Protein AF-A0A821CWU4-F1 (afdb_monomer_lite)

Structure (mmCIF, N/CA/C/O backbone):
data_AF-A0A821CWU4-F1
#
_entry.id   AF-A0A821CWU4-F1
#
loop_
_atom_site.group_PDB
_atom_site.id
_atom_site.type_symbol
_atom_site.label_atom_id
_atom_site.label_alt_id
_atom_site.label_comp_id
_atom_site.label_asym_id
_atom_site.label_entity_id
_atom_site.label_seq_id
_atom_site.pdbx_PDB_ins_code
_atom_site.Cartn_x
_atom_site.Cartn_y
_atom_site.Cartn_z
_atom_site.occupancy
_atom_site.B_iso_or_equiv
_atom_site.auth_seq_id
_atom_site.auth_comp_id
_atom_site.auth_asym_id
_atom_site.auth_atom_id
_atom_site.pdbx_PDB_model_num
ATOM 1 N N . MET A 1 1 ? -12.422 9.779 16.543 1.00 57.12 1 MET A N 1
ATOM 2 C CA . MET A 1 1 ? -12.126 9.184 15.226 1.00 57.12 1 MET A CA 1
ATOM 3 C C . MET A 1 1 ? -12.629 7.771 15.322 1.00 57.12 1 MET A C 1
ATOM 5 O O . MET A 1 1 ? -12.046 7.010 16.077 1.00 57.12 1 MET A O 1
ATOM 9 N N . ASP A 1 2 ? -13.744 7.473 14.673 1.00 79.00 2 ASP A N 1
ATOM 10 C CA . ASP A 1 2 ? -14.352 6.151 14.732 1.00 79.00 2 ASP A CA 1
ATOM 11 C C . ASP A 1 2 ? -13.440 5.128 14.050 1.00 79.00 2 ASP A C 1
ATOM 13 O O . ASP A 1 2 ? -13.122 5.255 12.863 1.00 79.00 2 ASP A O 1
ATOM 17 N N . ASP A 1 3 ? -13.006 4.129 14.819 1.00 77.56 3 ASP A N 1
ATOM 18 C CA . ASP A 1 3 ? -12.210 2.985 14.368 1.00 77.56 3 ASP A CA 1
ATOM 19 C C . ASP A 1 3 ? -12.767 2.366 13.080 1.00 77.56 3 ASP A C 1
ATOM 21 O O . ASP A 1 3 ? -12.028 2.079 12.138 1.00 77.56 3 ASP A O 1
ATOM 25 N N . GLU A 1 4 ? -14.091 2.273 12.991 1.00 81.44 4 GLU A N 1
ATOM 26 C CA . GLU A 1 4 ? -14.809 1.732 11.841 1.00 81.44 4 GLU A CA 1
ATOM 27 C C . GLU A 1 4 ? -14.541 2.517 10.545 1.00 81.44 4 GLU A C 1
ATOM 29 O O . GLU A 1 4 ? -14.280 1.934 9.489 1.00 81.44 4 GLU A O 1
ATOM 34 N N . SER A 1 5 ? -14.505 3.850 10.636 1.00 85.69 5 SER A N 1
ATOM 35 C CA . SER A 1 5 ? -14.194 4.722 9.497 1.00 85.69 5 SER A CA 1
ATOM 36 C C . SER A 1 5 ? -12.730 4.599 9.069 1.00 85.69 5 SER A C 1
ATOM 38 O O . SER A 1 5 ? -12.419 4.645 7.877 1.00 85.69 5 SER A O 1
ATOM 40 N N . LEU A 1 6 ? -11.811 4.431 10.025 1.00 84.25 6 LEU A N 1
ATOM 41 C CA . LEU A 1 6 ? -10.387 4.245 9.738 1.00 84.25 6 LEU A CA 1
ATOM 42 C C . LEU A 1 6 ? -10.124 2.913 9.027 1.00 84.25 6 LEU A C 1
ATOM 44 O O . LEU A 1 6 ? -9.403 2.901 8.029 1.00 84.25 6 LEU A O 1
ATOM 48 N N . ILE A 1 7 ? -10.745 1.821 9.479 1.00 87.75 7 ILE A N 1
ATOM 49 C CA . ILE A 1 7 ? -10.637 0.502 8.831 1.00 87.75 7 ILE A CA 1
ATOM 50 C C . ILE A 1 7 ? -11.155 0.573 7.403 1.00 87.75 7 ILE A C 1
ATOM 52 O O . ILE A 1 7 ? -10.479 0.118 6.483 1.00 87.75 7 ILE A O 1
ATOM 56 N N . TYR A 1 8 ? -12.326 1.183 7.207 1.00 89.75 8 TYR A N 1
ATOM 57 C CA . TYR A 1 8 ? -12.915 1.327 5.882 1.00 89.75 8 TYR A CA 1
ATOM 58 C C . TYR A 1 8 ? -11.990 2.091 4.927 1.00 89.75 8 TYR A C 1
ATOM 60 O O . TYR A 1 8 ? -11.794 1.683 3.782 1.00 89.75 8 TYR A O 1
ATOM 68 N N . ASN A 1 9 ? -11.359 3.166 5.406 1.00 89.25 9 ASN A N 1
ATOM 69 C CA . ASN A 1 9 ? -10.390 3.919 4.616 1.00 89.25 9 ASN A CA 1
ATOM 70 C C . ASN A 1 9 ? -9.139 3.090 4.288 1.00 89.25 9 ASN A C 1
ATOM 72 O O . ASN A 1 9 ? -8.713 3.089 3.137 1.00 89.25 9 ASN A O 1
ATOM 76 N N . LEU A 1 10 ? -8.572 2.360 5.254 1.00 89.25 10 LEU A N 1
ATOM 77 C CA . LEU A 1 10 ? -7.404 1.499 5.023 1.00 89.25 10 LEU A CA 1
ATOM 78 C C . LEU A 1 10 ? -7.703 0.389 4.009 1.00 89.25 10 LEU A C 1
ATOM 80 O O . LEU A 1 10 ? -6.917 0.179 3.085 1.00 89.25 10 LEU A O 1
ATOM 84 N N . TRP A 1 11 ? -8.864 -0.255 4.136 1.00 91.12 11 TRP A N 1
ATOM 85 C CA . TRP A 1 11 ? -9.348 -1.252 3.183 1.00 91.12 11 TRP A CA 1
ATOM 86 C C . TRP A 1 11 ? -9.473 -0.667 1.771 1.00 91.12 11 TRP A C 1
ATOM 88 O O . TRP A 1 11 ? -8.943 -1.235 0.814 1.00 91.12 11 TRP A O 1
ATOM 98 N N . ARG A 1 12 ? -10.097 0.512 1.630 1.00 91.62 12 ARG A N 1
ATOM 99 C CA . ARG A 1 12 ? -10.214 1.192 0.330 1.00 91.62 12 ARG A CA 1
ATOM 100 C C . ARG A 1 12 ? -8.859 1.535 -0.272 1.00 91.62 12 ARG A C 1
ATOM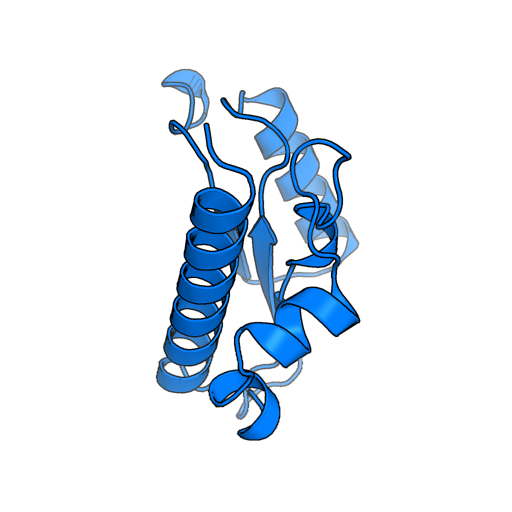 102 O O . ARG A 1 12 ? -8.651 1.262 -1.450 1.00 91.62 12 ARG A O 1
ATOM 109 N N . ILE A 1 13 ? -7.945 2.104 0.518 1.00 91.50 13 ILE A N 1
ATOM 110 C CA . ILE A 1 13 ? -6.603 2.465 0.041 1.00 91.50 13 ILE A CA 1
ATOM 111 C C . ILE A 1 13 ? -5.877 1.214 -0.454 1.00 91.50 13 ILE A C 1
ATOM 113 O O . ILE A 1 13 ? -5.327 1.233 -1.551 1.00 91.50 13 ILE A O 1
ATOM 117 N N . ARG A 1 14 ? -5.914 0.112 0.307 1.00 90.81 14 ARG A N 1
ATOM 118 C CA . ARG A 1 14 ? -5.288 -1.151 -0.098 1.00 90.81 14 ARG A CA 1
ATOM 119 C C . ARG A 1 14 ? -5.869 -1.685 -1.407 1.00 90.81 14 ARG A C 1
ATOM 121 O O . ARG A 1 14 ? -5.096 -2.023 -2.298 1.00 90.81 14 ARG A O 1
ATOM 128 N N . ARG A 1 15 ? -7.198 -1.704 -1.560 1.00 91.81 15 ARG A N 1
ATOM 129 C CA . ARG A 1 15 ? -7.838 -2.126 -2.819 1.00 91.81 15 ARG A CA 1
ATOM 130 C C . ARG A 1 15 ? -7.406 -1.264 -3.997 1.00 91.81 15 ARG A C 1
ATOM 132 O O . ARG A 1 15 ? -7.059 -1.802 -5.041 1.00 91.81 15 ARG A O 1
ATOM 139 N N . THR A 1 16 ? -7.363 0.056 -3.825 1.00 93.38 16 THR A N 1
ATOM 140 C CA . THR A 1 16 ? -6.877 0.959 -4.875 1.00 93.38 16 THR A CA 1
ATOM 141 C C . THR A 1 16 ? -5.409 0.699 -5.205 1.00 93.38 16 THR A C 1
ATOM 143 O O . THR A 1 16 ? -5.058 0.683 -6.376 1.00 93.38 16 THR A O 1
ATOM 146 N N . VAL A 1 17 ? -4.550 0.449 -4.211 1.00 92.50 17 VAL A N 1
ATOM 147 C CA . VAL A 1 17 ? -3.139 0.102 -4.446 1.00 92.50 17 VAL A CA 1
ATOM 148 C C . VAL A 1 17 ? -3.015 -1.201 -5.238 1.00 92.50 17 VAL A C 1
ATOM 150 O O . VAL A 1 17 ? -2.246 -1.239 -6.193 1.00 92.50 17 VAL A O 1
ATOM 153 N N . LEU A 1 18 ? -3.787 -2.235 -4.893 1.00 92.00 18 LEU A N 1
ATOM 154 C CA . LEU A 1 18 ? -3.795 -3.518 -5.605 1.00 92.00 18 LEU A CA 1
ATOM 155 C C . LEU A 1 18 ? -4.282 -3.368 -7.052 1.00 92.00 18 LEU A C 1
ATOM 157 O O . LEU A 1 18 ? -3.607 -3.836 -7.964 1.00 92.00 18 LEU A O 1
ATOM 161 N N . GLN A 1 19 ? -5.380 -2.640 -7.281 1.00 92.31 19 GLN A N 1
ATOM 162 C CA . GLN A 1 19 ? -5.864 -2.310 -8.630 1.00 92.31 19 GLN A CA 1
ATOM 163 C C . GLN A 1 19 ? -4.795 -1.570 -9.438 1.00 92.31 19 GLN A C 1
ATOM 165 O O . GLN A 1 19 ? -4.487 -1.929 -10.565 1.00 92.31 19 GLN A O 1
ATOM 170 N N . MET A 1 20 ? -4.153 -0.583 -8.820 1.00 93.44 20 MET A N 1
ATOM 171 C CA . MET A 1 20 ? -3.101 0.215 -9.438 1.00 93.44 20 MET A CA 1
ATOM 172 C C . MET A 1 20 ? -1.825 -0.600 -9.738 1.00 93.44 20 MET A C 1
ATOM 174 O O . MET A 1 20 ? -1.046 -0.221 -10.614 1.00 93.44 20 MET A O 1
ATOM 178 N N . CYS A 1 21 ? -1.571 -1.685 -9.001 1.00 91.50 21 CYS A N 1
ATOM 179 C CA . CYS A 1 21 ? -0.506 -2.643 -9.303 1.00 91.50 21 CYS A CA 1
ATOM 180 C C . CYS A 1 21 ? -0.908 -3.551 -10.471 1.00 91.50 21 CYS A C 1
ATOM 182 O O . CYS A 1 21 ? -0.140 -3.691 -11.420 1.00 91.50 21 CYS A O 1
ATOM 184 N N . HIS A 1 22 ? -2.128 -4.087 -10.446 1.00 91.25 22 HIS A N 1
ATOM 185 C CA . HIS A 1 22 ? -2.685 -4.893 -11.531 1.00 91.25 22 HIS A CA 1
ATOM 186 C C . HIS A 1 22 ? -2.681 -4.133 -12.871 1.00 91.25 22 HIS A C 1
ATOM 188 O O . HIS A 1 22 ? -2.157 -4.629 -13.865 1.00 91.25 22 HIS A O 1
ATOM 194 N N . ASP A 1 23 ? -3.150 -2.882 -12.883 1.00 91.88 23 ASP A N 1
ATOM 195 C CA . ASP A 1 23 ? -3.175 -2.023 -14.079 1.00 91.88 23 ASP A CA 1
ATOM 196 C C . ASP A 1 23 ? -1.772 -1.700 -14.621 1.00 91.88 23 ASP A C 1
ATOM 198 O O . ASP A 1 23 ? -1.616 -1.347 -15.790 1.00 91.88 23 ASP A O 1
ATOM 202 N N . ARG A 1 24 ? -0.735 -1.821 -13.783 1.00 90.50 24 ARG A N 1
ATOM 203 C CA . ARG A 1 24 ? 0.672 -1.666 -14.180 1.00 90.50 24 ARG A CA 1
ATOM 204 C C . ARG A 1 24 ? 1.330 -2.966 -14.653 1.00 90.50 24 ARG A C 1
ATOM 206 O O . ARG A 1 24 ? 2.521 -2.938 -14.938 1.00 90.50 24 ARG A O 1
ATOM 213 N N . GLY A 1 25 ? 0.592 -4.074 -14.739 1.00 89.81 25 GLY A N 1
ATOM 214 C CA . GLY A 1 25 ? 1.128 -5.369 -15.167 1.00 89.81 25 GLY A CA 1
ATOM 215 C C . GLY A 1 25 ? 1.805 -6.170 -14.053 1.00 89.81 25 GLY A C 1
ATOM 216 O O . GLY A 1 25 ? 2.528 -7.125 -14.336 1.00 89.81 25 GLY A O 1
ATOM 217 N N . TYR A 1 26 ? 1.587 -5.806 -12.785 1.00 91.38 26 TYR A N 1
ATOM 218 C CA . TYR A 1 26 ? 2.019 -6.632 -11.659 1.00 91.38 26 TYR A CA 1
ATOM 219 C C . TYR A 1 26 ? 1.016 -7.749 -11.376 1.00 91.38 26 TYR A C 1
ATOM 221 O O . TYR A 1 26 ? -0.194 -7.586 -11.539 1.00 91.38 26 TYR A O 1
ATOM 229 N N . LEU A 1 27 ? 1.534 -8.883 -10.915 1.00 90.38 27 LEU A N 1
ATOM 230 C CA . LEU A 1 27 ? 0.748 -10.064 -10.608 1.00 90.38 27 LEU A CA 1
ATOM 231 C C . LEU A 1 27 ? -0.012 -9.851 -9.295 1.00 90.38 27 LEU A C 1
ATOM 233 O O . LEU A 1 27 ? 0.582 -9.786 -8.219 1.00 90.38 27 LEU A O 1
ATOM 237 N N . VAL A 1 28 ? -1.332 -9.722 -9.408 1.00 91.06 28 VAL A N 1
ATOM 238 C CA . VAL A 1 28 ? -2.266 -9.547 -8.290 1.00 91.06 28 VAL A CA 1
ATOM 239 C C . VAL A 1 28 ? -3.410 -10.537 -8.467 1.00 91.06 28 VAL A C 1
ATOM 241 O O . VAL A 1 28 ? -3.961 -10.654 -9.561 1.00 91.06 28 VAL A O 1
ATOM 244 N N . SER A 1 29 ? -3.770 -11.250 -7.401 1.00 89.12 29 SER A N 1
ATOM 245 C CA . SER A 1 29 ? -4.838 -12.251 -7.461 1.00 89.12 29 SER A CA 1
ATOM 246 C C . SER A 1 29 ? -6.220 -11.596 -7.442 1.00 89.12 29 SER A C 1
ATOM 248 O O . SER A 1 29 ? -6.438 -10.609 -6.736 1.00 89.12 29 SER A O 1
ATOM 250 N N . GLN A 1 30 ? -7.186 -12.178 -8.158 1.00 87.12 30 GLN A N 1
ATOM 251 C CA . GLN A 1 30 ? -8.563 -11.669 -8.171 1.00 87.12 30 GLN A CA 1
ATOM 252 C C . GLN A 1 30 ? -9.195 -11.691 -6.768 1.00 87.12 30 GLN A C 1
ATOM 254 O O . GLN A 1 30 ? -9.849 -10.726 -6.382 1.00 87.12 30 GLN A O 1
ATOM 259 N N . ASP A 1 31 ? -8.913 -12.722 -5.964 1.00 88.25 31 ASP A N 1
ATOM 260 C CA . ASP A 1 31 ? -9.337 -12.799 -4.559 1.00 88.25 31 ASP A CA 1
ATOM 261 C C . ASP A 1 31 ? -8.846 -11.612 -3.711 1.00 88.25 31 ASP A C 1
ATOM 263 O O . ASP A 1 31 ? -9.567 -11.132 -2.838 1.00 88.25 31 ASP A O 1
ATOM 267 N N . GLU A 1 32 ? -7.647 -11.082 -3.983 1.00 86.19 32 GLU A N 1
ATOM 268 C CA . GLU A 1 32 ? -7.132 -9.900 -3.279 1.00 86.19 32 GLU A CA 1
ATOM 269 C C . GLU A 1 32 ? -7.819 -8.606 -3.745 1.00 86.19 32 GLU A C 1
ATOM 271 O O . GLU A 1 32 ? -8.053 -7.698 -2.944 1.00 86.19 32 GLU A O 1
ATOM 276 N N . LEU A 1 33 ? -8.176 -8.513 -5.031 1.00 87.25 33 LEU A N 1
ATOM 277 C CA . LEU A 1 33 ? -8.899 -7.365 -5.597 1.00 87.25 33 LEU A CA 1
ATOM 278 C C . LEU A 1 33 ? -10.355 -7.294 -5.106 1.00 87.25 33 LEU A C 1
ATOM 280 O O . LEU A 1 33 ? -10.882 -6.195 -4.861 1.00 87.25 33 LEU A O 1
ATOM 284 N N . ASP A 1 34 ? -10.982 -8.457 -4.936 1.00 90.56 34 ASP A N 1
ATOM 285 C CA . ASP A 1 34 ? -12.360 -8.624 -4.468 1.00 90.56 34 ASP A CA 1
ATOM 286 C C . ASP A 1 34 ? -12.470 -8.840 -2.952 1.00 90.56 34 ASP A C 1
ATOM 288 O O . ASP A 1 34 ? -13.568 -9.065 -2.434 1.00 90.56 34 ASP A O 1
ATOM 292 N N . GLN A 1 35 ? -11.362 -8.683 -2.216 1.00 91.31 35 GLN A N 1
ATOM 293 C CA . GLN A 1 35 ? -11.348 -8.776 -0.761 1.00 91.31 35 GLN A CA 1
ATOM 294 C C . GLN A 1 35 ? -12.397 -7.834 -0.148 1.00 91.31 35 GLN A C 1
ATOM 296 O O . GLN A 1 35 ? -12.351 -6.607 -0.310 1.00 91.31 35 GLN A O 1
ATOM 301 N N . THR A 1 36 ? -13.344 -8.405 0.597 1.00 92.12 36 THR A N 1
ATOM 302 C CA . THR A 1 36 ? -14.403 -7.643 1.270 1.00 92.12 36 THR A CA 1
ATOM 303 C C . THR A 1 36 ? -13.895 -6.990 2.555 1.00 92.12 36 THR A C 1
ATOM 305 O O . THR A 1 36 ? -12.853 -7.359 3.099 1.00 92.12 36 THR A O 1
ATOM 308 N N . LEU A 1 37 ? -14.641 -6.005 3.065 1.00 88.88 37 LEU A N 1
ATOM 309 C CA . LEU A 1 37 ? -14.302 -5.333 4.321 1.00 88.88 37 LEU A CA 1
ATOM 310 C C . LEU A 1 37 ? -14.275 -6.310 5.508 1.00 88.88 37 LEU A C 1
ATOM 312 O O . LEU A 1 37 ? -13.386 -6.214 6.348 1.00 88.88 37 LEU A O 1
ATOM 316 N N . ASP A 1 38 ? -15.216 -7.253 5.570 1.00 90.19 38 ASP A N 1
ATOM 317 C CA . ASP A 1 38 ? -15.258 -8.277 6.618 1.00 90.19 38 ASP A CA 1
ATOM 318 C C . ASP A 1 38 ? -14.049 -9.212 6.556 1.00 90.19 38 ASP A C 1
ATOM 320 O O . ASP A 1 38 ? -13.406 -9.433 7.576 1.00 90.19 38 ASP A O 1
ATOM 324 N N . GLN A 1 39 ? -13.660 -9.675 5.361 1.00 90.19 39 GLN A N 1
ATOM 325 C CA . GLN A 1 39 ? -12.439 -10.473 5.198 1.00 90.19 39 GLN A CA 1
ATOM 326 C C . GLN A 1 39 ? -11.188 -9.688 5.602 1.00 90.19 39 GLN A C 1
ATOM 328 O O . GLN A 1 39 ? -10.264 -10.232 6.204 1.00 90.19 39 GLN A O 1
ATOM 333 N N . PHE A 1 40 ? -11.148 -8.393 5.288 1.00 88.75 40 PHE A N 1
ATOM 334 C CA . PHE A 1 40 ? -10.056 -7.517 5.696 1.00 88.75 40 PHE A CA 1
ATOM 335 C C . PHE A 1 40 ? -9.974 -7.367 7.220 1.00 88.75 40 PHE A C 1
ATOM 337 O O . PHE A 1 40 ? -8.881 -7.448 7.780 1.00 88.75 40 PHE A O 1
ATOM 344 N N . LYS A 1 41 ? -11.117 -7.194 7.893 1.00 87.75 41 LYS A N 1
ATOM 345 C CA . LYS A 1 41 ? -11.201 -7.148 9.360 1.00 87.75 41 LYS A CA 1
ATOM 346 C C . LYS A 1 41 ? -10.779 -8.471 9.996 1.00 87.75 41 LYS A C 1
ATOM 348 O O . LYS A 1 41 ? -10.045 -8.446 10.974 1.00 87.75 41 LYS A O 1
ATOM 353 N N . ASP A 1 42 ? -11.184 -9.599 9.424 1.00 88.12 42 ASP A N 1
ATOM 354 C CA . ASP A 1 42 ? -10.804 -10.929 9.913 1.00 88.12 42 ASP A CA 1
ATOM 355 C C . ASP A 1 42 ? -9.291 -11.176 9.769 1.00 88.12 42 ASP A C 1
ATOM 357 O O . ASP A 1 42 ? -8.628 -11.634 10.696 1.00 88.12 42 ASP A O 1
ATOM 361 N N . THR A 1 43 ? -8.715 -10.757 8.637 1.00 85.56 43 THR A N 1
ATOM 362 C CA . THR A 1 43 ? -7.290 -10.965 8.335 1.00 85.56 43 THR A CA 1
ATOM 363 C C . THR A 1 43 ? -6.372 -10.033 9.132 1.00 85.56 43 THR A C 1
ATOM 365 O O . THR A 1 43 ? -5.321 -10.457 9.614 1.00 85.56 43 THR A O 1
ATOM 368 N N . TYR A 1 44 ? -6.721 -8.746 9.241 1.00 84.31 44 TYR A N 1
ATOM 369 C CA . TYR A 1 44 ? -5.822 -7.718 9.785 1.00 84.31 44 TYR A CA 1
ATOM 370 C C . TYR A 1 44 ? -6.273 -7.127 11.129 1.00 84.31 44 TYR A C 1
ATOM 372 O O . TYR A 1 44 ? -5.472 -6.476 11.806 1.00 84.31 44 TYR A O 1
ATOM 380 N N . GLY A 1 45 ? -7.517 -7.366 11.535 1.00 84.12 45 GLY A N 1
ATOM 381 C CA . GLY A 1 45 ? -8.134 -6.830 12.746 1.00 84.12 45 GLY A CA 1
ATOM 382 C C . GLY A 1 45 ? -9.103 -5.675 12.485 1.00 84.12 45 GLY A C 1
ATOM 383 O O . GLY A 1 45 ? -9.068 -5.000 11.453 1.00 84.12 45 GLY A O 1
ATOM 384 N N . ASP A 1 46 ? -9.970 -5.440 13.465 1.00 81.06 46 ASP A N 1
ATOM 385 C CA . ASP A 1 46 ? -11.072 -4.477 13.437 1.00 81.06 46 ASP A CA 1
ATOM 386 C C . ASP A 1 46 ? -10.891 -3.299 14.416 1.00 81.06 46 ASP A C 1
ATOM 388 O O . ASP A 1 46 ? -11.825 -2.542 14.665 1.00 81.06 46 ASP A O 1
ATOM 392 N N . LYS A 1 47 ? -9.697 -3.124 14.987 1.00 77.62 47 LYS A N 1
ATOM 393 C CA . LYS A 1 47 ? -9.388 -2.117 16.016 1.00 77.62 47 LYS A CA 1
ATOM 394 C C . LYS A 1 47 ? -8.098 -1.348 15.705 1.00 77.62 47 LYS A C 1
ATOM 396 O O . LYS A 1 47 ? -7.047 -1.604 16.307 1.00 77.62 47 LYS A O 1
ATOM 401 N N . PRO A 1 48 ? -8.129 -0.395 14.758 1.00 74.00 48 PRO A N 1
ATOM 402 C CA . PRO A 1 48 ? -6.968 0.418 14.412 1.00 74.00 48 PRO A CA 1
ATOM 403 C C . PRO A 1 48 ? -6.444 1.234 15.603 1.00 74.00 48 PRO A C 1
ATOM 405 O O . PRO A 1 48 ? -5.243 1.485 15.661 1.00 74.00 48 PRO A O 1
ATOM 408 N N . SER A 1 49 ? -7.289 1.590 16.577 1.00 70.69 49 SER A N 1
ATOM 409 C CA . SER A 1 49 ? -6.881 2.196 17.856 1.00 70.69 49 SER A CA 1
ATOM 410 C C . SER A 1 49 ? -5.910 1.336 18.669 1.00 70.69 49 SER A C 1
ATOM 412 O O . SER A 1 49 ? -5.053 1.881 19.361 1.00 70.69 49 SER A O 1
ATOM 414 N N . GLU A 1 50 ? -5.978 0.009 18.543 1.00 75.12 50 GLU A N 1
ATOM 415 C CA . GLU A 1 50 ? -5.051 -0.939 19.173 1.00 75.12 50 GLU A CA 1
ATOM 416 C C . GLU A 1 50 ? -3.902 -1.355 18.232 1.00 75.12 50 GLU A C 1
ATOM 418 O O . GLU A 1 50 ? -3.244 -2.369 18.470 1.00 75.12 50 GLU A O 1
ATOM 423 N N . ASN A 1 51 ? -3.651 -0.600 17.151 1.00 71.06 51 ASN A N 1
ATOM 424 C CA . ASN A 1 51 ? -2.719 -0.975 16.076 1.00 71.06 51 ASN A CA 1
ATOM 425 C C . ASN A 1 51 ? -3.087 -2.312 15.397 1.00 71.06 51 ASN A C 1
ATOM 427 O O . ASN A 1 51 ? -2.217 -3.088 14.996 1.00 71.06 51 ASN A O 1
ATOM 431 N N . LYS A 1 52 ? -4.388 -2.589 15.253 1.00 71.88 52 LYS A N 1
ATOM 432 C CA . LYS A 1 52 ? -4.929 -3.784 14.585 1.00 71.88 52 LYS A CA 1
ATOM 433 C C . LYS A 1 52 ? -6.020 -3.374 13.586 1.00 71.88 52 LYS A C 1
ATOM 435 O O . LYS A 1 52 ? -7.185 -3.360 13.950 1.00 71.88 52 LYS A O 1
ATOM 440 N N . PRO A 1 53 ? -5.691 -2.981 12.351 1.00 73.00 53 PRO A N 1
ATOM 441 C CA . PRO A 1 53 ? -4.518 -3.427 11.616 1.00 73.00 53 PRO A CA 1
ATOM 442 C C . PRO A 1 53 ? -3.291 -2.538 11.804 1.00 73.00 53 PRO A C 1
ATOM 444 O O . PRO A 1 53 ? -3.362 -1.315 11.678 1.00 73.00 53 PRO A O 1
ATOM 447 N N . ALA A 1 54 ? -2.138 -3.167 12.040 1.00 79.25 54 ALA A N 1
ATOM 448 C CA . ALA A 1 54 ? -0.853 -2.485 11.966 1.00 79.25 54 ALA A CA 1
ATOM 449 C C . ALA A 1 54 ? -0.601 -2.103 10.506 1.00 79.25 54 ALA A C 1
ATOM 451 O O . ALA A 1 54 ? -0.760 -2.940 9.612 1.00 79.25 54 ALA A O 1
ATOM 452 N N . ARG A 1 55 ? -0.183 -0.862 10.233 1.00 80.88 55 ARG A N 1
ATOM 453 C CA . ARG A 1 55 ? 0.018 -0.418 8.843 1.00 80.88 55 ARG A CA 1
ATOM 454 C C . ARG A 1 55 ? 1.118 -1.221 8.160 1.00 80.88 55 ARG A C 1
ATOM 456 O O . ARG A 1 55 ? 0.969 -1.590 7.003 1.00 80.88 55 ARG A O 1
ATOM 463 N N . SER A 1 56 ? 2.139 -1.614 8.914 1.00 79.50 56 SER A N 1
ATOM 464 C CA . SER A 1 56 ? 3.160 -2.564 8.468 1.00 79.50 56 SER A CA 1
ATOM 465 C C . SER A 1 56 ? 2.603 -3.899 7.926 1.00 79.50 56 SER A C 1
ATOM 467 O O . SER A 1 56 ? 3.220 -4.483 7.040 1.00 79.50 56 SER A O 1
ATOM 469 N N . HIS A 1 57 ? 1.440 -4.383 8.388 1.00 82.62 57 HIS A N 1
ATOM 470 C CA . HIS A 1 57 ? 0.795 -5.603 7.858 1.00 82.62 57 HIS A CA 1
ATOM 471 C C . HIS A 1 57 ? -0.015 -5.360 6.577 1.00 82.62 57 HIS A C 1
ATOM 473 O O . HIS A 1 57 ? -0.424 -6.305 5.906 1.00 82.62 57 HIS A O 1
ATOM 479 N N . LEU A 1 58 ? -0.256 -4.096 6.229 1.00 86.38 58 LEU A N 1
ATOM 480 C CA . LEU A 1 58 ? -0.961 -3.713 5.008 1.00 86.38 58 LEU A CA 1
ATOM 481 C C . LEU A 1 58 ? -0.029 -3.593 3.804 1.00 86.38 58 LEU A C 1
ATOM 483 O O . LEU A 1 58 ? -0.505 -3.314 2.707 1.00 86.38 58 LEU A O 1
ATOM 487 N N . ASN A 1 59 ? 1.275 -3.792 4.002 1.00 88.50 59 ASN A N 1
ATOM 488 C CA . ASN A 1 59 ? 2.255 -3.750 2.929 1.00 88.50 59 ASN A CA 1
ATOM 489 C C . ASN A 1 59 ? 1.916 -4.784 1.851 1.00 88.50 59 ASN A C 1
ATOM 491 O O . ASN A 1 59 ? 1.600 -5.933 2.152 1.00 88.50 59 ASN A O 1
ATOM 495 N N . VAL A 1 60 ? 2.009 -4.357 0.598 1.00 88.69 60 VAL A N 1
ATOM 496 C CA . VAL A 1 60 ? 1.747 -5.182 -0.580 1.00 88.69 60 VAL A CA 1
ATOM 497 C C . VAL A 1 60 ? 3.066 -5.381 -1.310 1.00 88.69 60 VAL A C 1
ATOM 499 O O . VAL A 1 60 ? 3.776 -4.412 -1.571 1.00 88.69 60 VAL A O 1
ATOM 502 N N . VAL A 1 61 ? 3.394 -6.629 -1.626 1.00 88.31 61 VAL A N 1
ATOM 503 C CA . VAL A 1 61 ? 4.579 -6.999 -2.404 1.00 88.31 61 VAL A CA 1
ATOM 504 C C . VAL A 1 61 ? 4.092 -7.751 -3.625 1.00 88.31 61 VAL A C 1
ATOM 506 O O . VAL A 1 61 ? 3.431 -8.775 -3.487 1.00 88.31 61 VAL A O 1
ATOM 509 N N . VAL A 1 62 ? 4.391 -7.222 -4.805 1.00 89.38 62 VAL A N 1
ATOM 510 C CA . VAL A 1 62 ? 3.928 -7.779 -6.078 1.00 89.38 62 VAL A CA 1
ATOM 511 C C . VAL A 1 62 ? 5.095 -7.887 -7.050 1.00 89.38 62 VAL A C 1
ATOM 513 O O . VAL A 1 62 ? 5.943 -6.997 -7.119 1.00 89.38 62 VAL A O 1
ATOM 516 N N . ALA A 1 63 ? 5.147 -8.983 -7.799 1.00 89.50 63 ALA A N 1
ATOM 517 C CA . ALA A 1 63 ? 6.131 -9.197 -8.857 1.00 89.50 63 ALA A CA 1
ATOM 518 C C . ALA A 1 63 ? 5.530 -8.822 -10.215 1.00 89.50 63 ALA A C 1
ATOM 520 O O . ALA A 1 63 ? 4.324 -8.974 -10.424 1.00 89.50 63 ALA A O 1
ATOM 521 N N . HIS A 1 64 ? 6.342 -8.296 -11.129 1.00 89.44 64 HIS A N 1
ATOM 522 C CA . HIS A 1 64 ? 5.883 -7.980 -12.478 1.00 89.44 64 HIS A CA 1
ATOM 523 C C . HIS A 1 64 ? 5.605 -9.267 -13.268 1.00 89.44 64 HIS A C 1
ATOM 525 O O . HIS A 1 64 ? 6.307 -10.265 -13.104 1.00 89.44 64 HIS A O 1
ATOM 531 N N . ASN A 1 65 ? 4.587 -9.248 -14.131 1.00 87.88 65 ASN A N 1
ATOM 532 C CA . ASN A 1 65 ? 4.174 -10.431 -14.887 1.00 87.88 65 ASN A CA 1
ATOM 533 C C . ASN A 1 65 ? 5.236 -10.880 -15.910 1.00 87.88 65 ASN A C 1
ATOM 535 O O . ASN A 1 65 ? 5.497 -12.070 -16.051 1.00 87.88 65 ASN A O 1
ATOM 539 N N . ASP A 1 66 ? 5.870 -9.926 -16.598 1.00 87.19 66 ASP A N 1
ATOM 540 C CA . ASP A 1 66 ? 6.905 -10.215 -17.603 1.00 87.19 66 ASP A CA 1
ATOM 541 C C . ASP A 1 66 ? 8.309 -10.449 -17.020 1.00 87.19 66 ASP A C 1
ATOM 543 O O . ASP A 1 66 ? 9.117 -11.134 -17.643 1.00 87.19 66 ASP A O 1
ATOM 547 N N . ASP A 1 67 ? 8.618 -9.883 -15.847 1.00 85.00 67 ASP A N 1
ATOM 548 C CA . ASP A 1 67 ? 9.947 -9.979 -15.238 1.00 85.00 67 ASP A CA 1
ATOM 549 C C . ASP A 1 67 ? 9.841 -10.131 -13.709 1.00 85.00 67 ASP A C 1
ATOM 551 O O . ASP A 1 67 ? 9.572 -9.158 -13.003 1.00 85.00 67 ASP A O 1
ATOM 555 N N . PRO A 1 68 ? 10.069 -11.334 -13.159 1.00 81.25 68 PRO A N 1
ATOM 556 C CA . PRO A 1 68 ? 9.893 -11.583 -11.731 1.00 81.25 68 PRO A CA 1
ATOM 557 C C . PRO A 1 68 ? 10.971 -10.924 -10.858 1.00 81.25 68 PRO A C 1
AT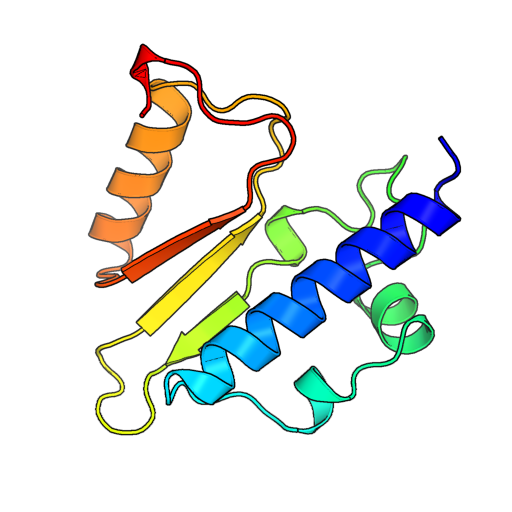OM 559 O O . PRO A 1 68 ? 10.812 -10.887 -9.640 1.00 81.25 68 PRO A O 1
ATOM 562 N N . THR A 1 69 ? 12.060 -10.408 -11.446 1.00 83.81 69 THR A N 1
ATOM 563 C CA . THR A 1 69 ? 13.075 -9.638 -10.706 1.00 83.81 69 THR A CA 1
ATOM 564 C C . THR A 1 69 ? 12.620 -8.202 -10.451 1.00 83.81 69 THR A C 1
ATOM 566 O O . THR A 1 69 ? 13.077 -7.554 -9.509 1.00 83.81 69 THR A O 1
ATOM 569 N N . ASN A 1 70 ? 11.661 -7.718 -11.242 1.00 84.62 70 ASN A N 1
ATOM 570 C CA . ASN A 1 70 ? 11.017 -6.435 -11.049 1.00 84.62 70 ASN A CA 1
ATOM 571 C C . ASN A 1 70 ? 9.860 -6.551 -10.047 1.00 84.62 70 ASN A C 1
ATOM 573 O O . ASN A 1 70 ? 8.684 -6.672 -10.401 1.00 84.62 70 ASN A O 1
ATOM 577 N N . THR A 1 71 ? 10.207 -6.506 -8.768 1.00 86.06 71 THR A N 1
ATOM 578 C CA . THR A 1 71 ? 9.248 -6.450 -7.661 1.00 86.06 71 THR A CA 1
ATOM 579 C C . THR A 1 71 ? 8.951 -5.019 -7.238 1.00 86.06 71 THR A C 1
ATOM 581 O O . THR A 1 71 ? 9.852 -4.195 -7.074 1.00 86.06 71 THR A O 1
ATOM 584 N N . LEU A 1 72 ? 7.669 -4.746 -6.999 1.00 89.38 72 LEU A N 1
ATOM 585 C CA . LEU A 1 72 ? 7.191 -3.501 -6.423 1.00 89.38 72 LEU A CA 1
ATOM 586 C C . LEU A 1 72 ? 6.660 -3.751 -5.017 1.00 89.38 72 LEU A C 1
ATOM 588 O O . LEU A 1 72 ? 5.814 -4.620 -4.796 1.00 89.38 72 LEU A O 1
ATOM 592 N N . ILE A 1 73 ? 7.131 -2.944 -4.067 1.00 88.81 73 ILE A N 1
ATOM 593 C CA . ILE A 1 73 ? 6.608 -2.943 -2.700 1.00 88.81 73 ILE A CA 1
ATOM 594 C C . ILE A 1 73 ? 5.828 -1.662 -2.445 1.00 88.81 73 ILE A C 1
ATOM 596 O O . ILE A 1 73 ? 6.374 -0.566 -2.509 1.00 88.81 73 ILE A O 1
ATOM 600 N N . ALA A 1 74 ? 4.552 -1.787 -2.097 1.00 90.56 74 ALA A N 1
ATOM 601 C CA . ALA A 1 74 ? 3.754 -0.691 -1.577 1.00 90.56 74 ALA A CA 1
ATOM 602 C C . ALA A 1 74 ? 3.706 -0.777 -0.046 1.00 90.56 74 ALA A C 1
ATOM 604 O O . ALA A 1 74 ? 3.068 -1.665 0.520 1.00 90.56 74 ALA A O 1
ATOM 605 N N . ARG A 1 75 ? 4.409 0.135 0.634 1.00 87.75 75 ARG A N 1
ATOM 606 C CA . ARG A 1 75 ? 4.573 0.145 2.092 1.00 87.75 75 ARG A CA 1
ATOM 607 C C . ARG A 1 75 ? 3.742 1.254 2.731 1.00 87.75 75 ARG A C 1
ATOM 609 O O . ARG A 1 75 ? 3.813 2.414 2.321 1.00 87.75 75 ARG A O 1
ATOM 616 N N . PHE A 1 76 ? 2.986 0.912 3.767 1.00 88.50 76 PHE A N 1
ATOM 617 C CA . PHE A 1 76 ? 2.195 1.871 4.531 1.00 88.50 76 PHE A CA 1
ATOM 618 C C . PHE A 1 76 ? 3.001 2.394 5.717 1.00 88.50 76 PHE A C 1
ATOM 620 O O . PHE A 1 76 ? 3.455 1.635 6.569 1.00 88.50 76 PHE A O 1
ATOM 627 N N . SER A 1 77 ? 3.162 3.713 5.787 1.00 85.56 77 SER A N 1
ATOM 628 C CA . SER A 1 77 ? 3.895 4.357 6.872 1.00 85.56 77 SER A CA 1
ATOM 629 C C . SER A 1 77 ? 3.094 4.363 8.176 1.00 85.56 77 SER A C 1
ATOM 631 O O . SER A 1 77 ? 2.029 4.984 8.256 1.00 85.56 77 SER A O 1
ATOM 633 N N . ASP A 1 78 ? 3.667 3.785 9.233 1.00 80.69 78 ASP A N 1
ATOM 634 C CA . ASP A 1 78 ? 3.158 3.913 10.605 1.00 80.69 78 ASP A CA 1
ATOM 635 C C . ASP A 1 78 ? 3.246 5.357 11.134 1.00 80.69 78 ASP A C 1
ATOM 637 O O . ASP A 1 78 ? 2.403 5.782 11.924 1.00 80.69 78 ASP A O 1
ATOM 641 N N . GLN A 1 79 ? 4.202 6.148 10.636 1.00 78.06 79 GLN A N 1
ATOM 642 C CA . GLN A 1 79 ? 4.390 7.547 11.024 1.00 78.06 79 GLN A CA 1
ATOM 643 C C . GLN A 1 79 ? 3.391 8.478 10.318 1.00 78.06 79 GLN A C 1
ATOM 645 O O . GLN A 1 79 ? 3.174 8.372 9.106 1.00 78.06 79 GLN A O 1
ATOM 650 N N . GLU A 1 80 ? 2.825 9.438 11.059 1.00 75.12 80 GLU A N 1
ATOM 651 C CA . GLU A 1 80 ? 1.962 10.486 10.489 1.00 75.12 80 GLU A CA 1
ATOM 652 C C . GLU A 1 80 ? 2.740 11.451 9.578 1.00 75.12 80 GLU A C 1
ATOM 654 O O . GLU A 1 80 ? 2.228 11.879 8.538 1.00 75.12 80 GLU A O 1
ATOM 659 N N . LYS A 1 81 ? 3.982 11.776 9.964 1.00 75.94 81 LYS A N 1
ATOM 660 C CA . LYS A 1 81 ? 4.938 12.583 9.197 1.00 75.94 81 LYS A CA 1
ATOM 661 C C . LYS A 1 81 ? 6.230 11.801 9.028 1.00 75.94 81 LYS A C 1
ATOM 663 O O . LYS A 1 81 ? 6.843 11.421 10.017 1.00 75.94 81 LYS A O 1
ATOM 668 N N . ASN A 1 82 ? 6.659 11.627 7.783 1.00 79.31 82 ASN A N 1
ATOM 669 C CA . ASN A 1 82 ? 7.948 11.010 7.485 1.00 79.31 82 ASN A CA 1
ATOM 670 C C . ASN A 1 82 ? 9.010 12.099 7.305 1.00 79.31 82 ASN A C 1
ATOM 672 O O . ASN A 1 82 ? 8.844 13.033 6.504 1.00 79.31 82 ASN A O 1
ATOM 676 N N . GLY A 1 83 ? 10.080 11.994 8.088 1.00 81.62 83 GLY A N 1
ATOM 677 C CA . GLY A 1 83 ? 11.276 12.810 7.977 1.00 81.62 83 GLY A CA 1
ATOM 678 C C . GLY A 1 83 ? 12.316 12.170 7.060 1.00 81.62 83 GLY A C 1
ATOM 679 O O . GLY A 1 83 ? 12.135 11.087 6.508 1.00 81.62 83 GLY A O 1
ATOM 680 N N . VAL A 1 84 ? 13.451 12.853 6.914 1.00 83.88 84 VAL A N 1
ATOM 681 C CA . VAL A 1 84 ? 14.586 12.374 6.105 1.00 83.88 84 VAL A CA 1
ATOM 682 C C . VAL A 1 84 ? 15.152 11.059 6.648 1.00 83.88 84 VAL A C 1
ATOM 684 O O . VAL A 1 84 ? 15.642 10.233 5.882 1.00 83.88 84 VAL A O 1
ATOM 687 N N . LYS A 1 85 ? 15.095 10.855 7.970 1.00 84.38 85 LYS A N 1
ATOM 688 C CA . LYS A 1 85 ? 15.610 9.648 8.618 1.00 84.38 85 LYS A CA 1
ATOM 689 C C . LYS A 1 85 ? 14.818 8.415 8.183 1.00 84.38 85 LYS A C 1
ATOM 691 O O . LYS A 1 85 ? 15.420 7.444 7.739 1.00 84.38 85 LYS A O 1
ATOM 696 N N . GLU A 1 86 ? 13.493 8.499 8.236 1.00 82.88 86 GLU A N 1
ATOM 697 C CA . GLU A 1 86 ? 12.599 7.405 7.863 1.00 82.88 86 GLU A CA 1
ATOM 698 C C . GLU A 1 86 ? 12.747 7.064 6.377 1.00 82.88 86 GLU A C 1
ATOM 700 O O . GLU A 1 86 ? 12.869 5.893 6.025 1.00 82.88 86 GLU A O 1
ATOM 705 N N . ILE A 1 87 ? 12.829 8.078 5.503 1.00 85.25 87 ILE A N 1
ATOM 706 C CA . ILE A 1 87 ? 13.073 7.859 4.069 1.00 85.25 87 ILE A CA 1
ATOM 707 C C . ILE A 1 87 ? 14.411 7.155 3.831 1.00 85.25 87 ILE A C 1
ATOM 709 O O . ILE A 1 87 ? 14.454 6.191 3.073 1.00 85.25 87 ILE A O 1
ATOM 713 N N . LYS A 1 88 ? 15.487 7.561 4.517 1.00 86.12 88 LYS A N 1
ATOM 714 C CA . LYS A 1 88 ? 16.788 6.881 4.408 1.00 86.12 88 LYS A CA 1
ATOM 715 C C . LYS A 1 88 ? 16.732 5.427 4.868 1.00 86.12 88 LYS A C 1
ATOM 717 O O . LYS A 1 88 ? 17.333 4.574 4.222 1.00 86.12 88 LYS A O 1
ATOM 722 N N . GLU A 1 89 ? 16.021 5.132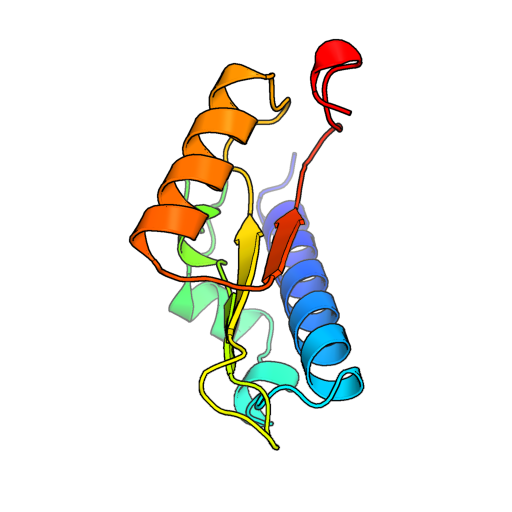 5.954 1.00 86.12 89 GLU A N 1
ATOM 723 C CA . GLU A 1 89 ? 15.828 3.750 6.406 1.00 86.12 89 GLU A CA 1
ATOM 724 C C . GLU A 1 89 ? 15.050 2.923 5.376 1.00 86.12 89 GLU A C 1
ATOM 726 O O . GLU A 1 89 ? 15.381 1.758 5.157 1.00 86.12 89 GLU A O 1
ATOM 731 N N . TYR A 1 90 ? 14.062 3.517 4.699 1.00 82.75 90 TYR A N 1
ATOM 732 C CA . TYR A 1 90 ? 13.353 2.843 3.613 1.00 82.75 90 TYR A CA 1
ATOM 733 C C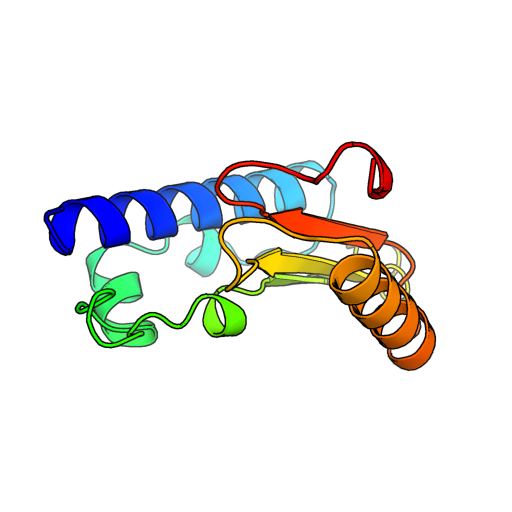 . TYR A 1 90 ? 14.233 2.611 2.387 1.00 82.75 90 TYR A C 1
ATOM 735 O O . TYR A 1 90 ? 14.225 1.498 1.873 1.00 82.75 90 TYR A O 1
ATOM 743 N N . CYS A 1 91 ? 15.021 3.599 1.957 1.00 84.62 91 CYS A N 1
ATOM 744 C CA . CYS A 1 91 ? 15.964 3.428 0.849 1.00 84.62 91 CYS A CA 1
ATOM 745 C C . CYS A 1 91 ? 16.990 2.333 1.151 1.00 84.62 91 CYS A C 1
ATOM 747 O O . CYS A 1 91 ? 17.236 1.483 0.305 1.00 84.62 91 CYS A O 1
ATOM 749 N N . LYS A 1 92 ? 17.519 2.293 2.378 1.00 87.31 92 LYS A N 1
ATOM 750 C CA . LYS A 1 92 ? 18.454 1.242 2.784 1.00 87.31 92 LYS A CA 1
ATOM 751 C C . LYS A 1 92 ? 17.811 -0.146 2.725 1.00 87.31 92 LYS A C 1
ATOM 753 O O . LYS A 1 92 ? 18.388 -1.061 2.159 1.00 87.31 92 LYS A O 1
ATOM 758 N N . LYS A 1 93 ? 16.580 -0.285 3.233 1.00 83.06 93 LYS A N 1
ATOM 759 C CA . LYS A 1 93 ? 15.823 -1.541 3.108 1.00 83.06 93 LYS A CA 1
ATOM 760 C C . LYS A 1 93 ? 15.577 -1.926 1.649 1.00 83.06 93 LYS A C 1
ATOM 762 O O . LYS A 1 93 ? 15.644 -3.101 1.336 1.00 83.06 93 LYS A O 1
ATOM 767 N N . MET A 1 94 ? 15.320 -0.963 0.761 1.00 83.81 94 MET A N 1
ATOM 768 C CA . MET A 1 94 ? 15.186 -1.254 -0.671 1.00 83.81 94 MET A CA 1
ATOM 769 C C . MET A 1 94 ? 16.475 -1.806 -1.278 1.00 83.81 94 MET A C 1
ATOM 771 O O . MET A 1 94 ? 16.401 -2.721 -2.090 1.00 83.81 94 MET A O 1
ATOM 775 N N . GLU A 1 95 ? 17.633 -1.270 -0.886 1.00 85.00 95 GLU A N 1
ATOM 776 C CA . GLU A 1 95 ? 18.936 -1.780 -1.323 1.00 85.00 95 GLU A CA 1
ATOM 777 C C . GLU A 1 95 ? 19.193 -3.196 -0.788 1.00 85.00 95 GLU A C 1
ATOM 779 O O . GLU A 1 95 ? 19.578 -4.068 -1.564 1.00 85.00 95 GLU A O 1
ATOM 784 N N . ASP A 1 96 ? 18.924 -3.441 0.501 1.00 84.50 96 ASP A N 1
ATOM 785 C CA . ASP A 1 96 ? 19.061 -4.762 1.138 1.00 84.50 96 ASP A CA 1
ATOM 786 C C . ASP A 1 96 ? 18.112 -5.813 0.518 1.00 84.50 96 ASP A C 1
ATOM 788 O O . ASP A 1 96 ? 18.482 -6.975 0.361 1.00 84.50 96 ASP A O 1
ATOM 792 N N . GLU A 1 97 ? 16.889 -5.415 0.150 1.00 77.94 97 GLU A N 1
ATOM 793 C CA . GLU A 1 97 ? 15.870 -6.284 -0.461 1.00 77.94 97 GLU A CA 1
ATOM 794 C C . GLU A 1 97 ? 15.986 -6.354 -2.006 1.00 77.94 97 GLU A C 1
ATOM 796 O O . GLU A 1 97 ? 15.166 -7.006 -2.648 1.00 77.94 97 GLU A O 1
ATOM 801 N N . HIS A 1 98 ? 16.992 -5.703 -2.613 1.00 78.88 98 HIS A N 1
ATOM 802 C CA . HIS A 1 98 ? 17.203 -5.605 -4.069 1.00 78.88 98 HIS A CA 1
ATOM 803 C C . HIS A 1 98 ? 15.969 -5.136 -4.865 1.00 78.88 98 HIS A C 1
ATOM 805 O O . HIS A 1 98 ? 15.709 -5.584 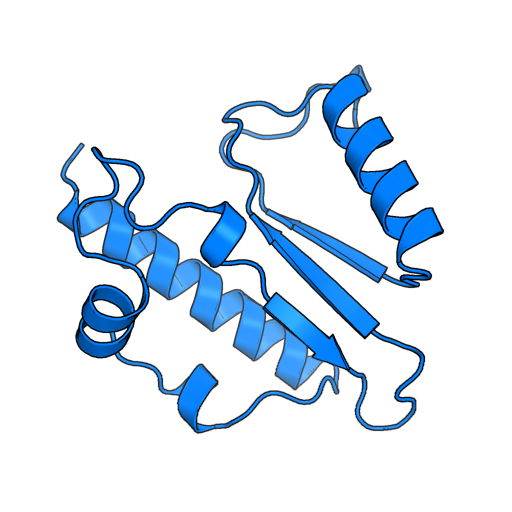-5.983 1.00 78.88 98 HIS A O 1
ATOM 811 N N . LEU A 1 99 ? 15.204 -4.203 -4.299 1.00 79.00 99 LEU A N 1
ATOM 812 C CA . LEU A 1 99 ? 13.961 -3.720 -4.892 1.00 79.00 99 LEU A CA 1
ATOM 813 C C . LEU A 1 99 ? 14.222 -2.591 -5.882 1.00 79.00 99 LEU A C 1
ATOM 815 O O . LEU A 1 99 ? 14.790 -1.553 -5.541 1.00 79.00 99 LEU A O 1
ATOM 819 N N . THR A 1 100 ? 13.718 -2.756 -7.099 1.00 76.06 100 THR A N 1
ATOM 820 C CA . THR A 1 100 ? 13.790 -1.750 -8.164 1.00 76.06 100 THR A CA 1
ATOM 821 C C . THR A 1 100 ? 12.800 -0.609 -7.963 1.00 76.06 100 THR A C 1
ATOM 823 O O . THR A 1 100 ? 13.034 0.504 -8.434 1.00 76.06 100 THR A O 1
ATOM 826 N N . SER A 1 101 ? 11.664 -0.856 -7.306 1.00 83.81 101 SER A N 1
ATOM 827 C CA . SER A 1 101 ? 10.587 0.127 -7.173 1.00 83.81 101 SER A CA 1
ATOM 828 C C . SER A 1 101 ? 9.808 -0.039 -5.871 1.00 83.81 101 SER A C 1
ATOM 830 O O . SER A 1 101 ? 9.445 -1.142 -5.474 1.00 83.81 101 SER A O 1
ATOM 832 N N . THR A 1 102 ? 9.502 1.083 -5.218 1.00 87.25 102 THR A N 1
ATOM 833 C CA . THR A 1 102 ? 8.701 1.117 -3.987 1.00 87.25 102 THR A CA 1
ATOM 834 C C . THR A 1 102 ? 7.716 2.274 -4.029 1.00 87.25 102 THR A C 1
ATOM 836 O O . THR A 1 102 ? 8.033 3.367 -4.495 1.00 87.25 102 THR A O 1
ATOM 839 N N . ILE A 1 103 ? 6.525 2.043 -3.488 1.00 89.62 103 ILE A N 1
ATOM 840 C CA . ILE A 1 103 ? 5.496 3.051 -3.254 1.00 89.62 103 ILE A CA 1
ATOM 841 C C . ILE A 1 103 ? 5.372 3.246 -1.745 1.00 89.62 103 ILE A C 1
ATOM 843 O O . ILE A 1 103 ? 5.083 2.303 -1.014 1.00 89.62 103 ILE A O 1
ATOM 847 N N . LEU A 1 104 ? 5.567 4.473 -1.266 1.00 88.38 104 LEU A N 1
ATOM 848 C CA . LEU A 1 104 ? 5.386 4.807 0.145 1.00 88.38 104 LEU A CA 1
ATOM 849 C C . LEU A 1 104 ? 4.052 5.535 0.351 1.00 88.38 104 LEU A C 1
ATOM 851 O O . LEU A 1 104 ? 3.882 6.669 -0.098 1.00 88.38 104 LEU A O 1
ATOM 855 N N . ILE A 1 105 ? 3.119 4.905 1.068 1.00 89.00 105 ILE A N 1
ATOM 856 C CA . ILE A 1 105 ? 1.839 5.513 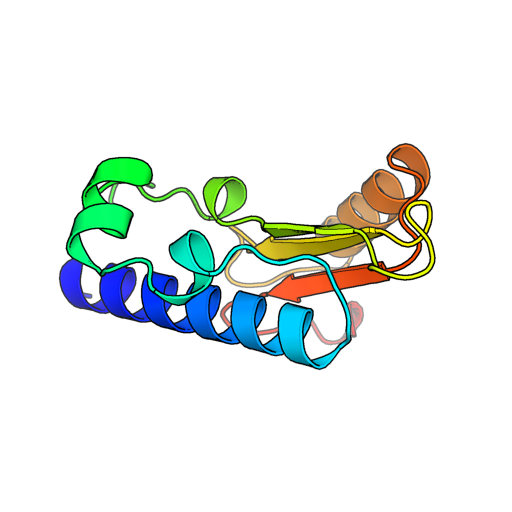1.443 1.00 89.00 105 ILE A CA 1
ATOM 857 C C . ILE A 1 105 ? 2.020 6.287 2.755 1.00 89.00 105 ILE A C 1
ATOM 859 O O . ILE A 1 105 ? 2.246 5.700 3.816 1.00 89.00 105 ILE A O 1
ATOM 863 N N . VAL A 1 106 ? 1.907 7.616 2.684 1.00 87.94 106 VAL A N 1
ATOM 864 C CA . VAL A 1 106 ? 2.063 8.544 3.818 1.00 87.94 106 VAL A CA 1
ATOM 865 C C . VAL A 1 106 ? 0.719 9.142 4.245 1.00 87.94 106 VAL A C 1
ATOM 867 O O . VAL A 1 106 ? -0.167 9.322 3.418 1.00 87.94 106 VAL A O 1
ATOM 870 N N . GLN A 1 107 ? 0.564 9.481 5.530 1.00 81.94 107 GLN A N 1
ATOM 871 C CA . GLN A 1 107 ? -0.718 9.962 6.074 1.00 81.94 107 GLN A CA 1
ATOM 872 C C . GLN A 1 107 ? -0.939 11.468 5.875 1.00 81.94 107 GLN A C 1
ATOM 874 O O . GLN A 1 107 ? -1.904 11.871 5.236 1.00 81.94 107 GLN A O 1
ATOM 879 N N . LYS A 1 108 ? -0.058 12.318 6.427 1.00 79.19 108 LYS A N 1
ATOM 880 C CA . LYS A 1 108 ? -0.167 13.789 6.311 1.00 79.19 108 LYS A CA 1
ATOM 881 C C . LYS A 1 108 ? 0.814 14.398 5.308 1.00 79.19 108 LYS A C 1
ATOM 883 O O . LYS A 1 108 ? 0.652 15.554 4.928 1.00 79.19 108 LYS A O 1
ATOM 888 N N . GLY A 1 109 ? 1.819 13.634 4.877 1.00 74.31 109 GLY A N 1
ATOM 889 C CA . GLY A 1 109 ? 2.797 14.039 3.866 1.00 74.31 109 GLY A CA 1
ATOM 890 C C . GLY A 1 109 ? 4.254 13.918 4.318 1.00 74.31 109 GLY A C 1
ATOM 891 O O . GLY A 1 109 ? 4.557 13.627 5.478 1.00 74.31 109 GLY A O 1
ATOM 892 N N . LEU A 1 110 ? 5.159 14.148 3.367 1.00 79.56 110 LEU A N 1
ATOM 893 C CA . LEU A 1 110 ? 6.601 14.228 3.597 1.00 79.56 110 LEU A CA 1
ATOM 894 C C . LEU A 1 110 ? 6.987 15.617 4.106 1.00 79.56 110 LEU A C 1
ATOM 896 O O . LEU A 1 110 ? 6.442 16.630 3.648 1.00 79.56 110 LEU A O 1
ATOM 900 N N . THR A 1 111 ? 7.949 15.669 5.029 1.00 79.25 111 THR A N 1
ATOM 901 C CA . THR A 1 111 ? 8.589 16.941 5.395 1.00 79.25 111 THR A CA 1
ATOM 902 C C . THR A 1 111 ? 9.278 17.569 4.173 1.00 79.25 111 THR A C 1
ATOM 904 O O . THR A 1 111 ? 9.721 16.834 3.294 1.00 79.25 111 THR A O 1
ATOM 907 N N . PRO A 1 112 ? 9.399 18.909 4.085 1.00 75.19 112 PRO A N 1
ATOM 908 C CA . PRO A 1 112 ? 9.983 19.575 2.915 1.00 75.19 112 PRO A CA 1
ATOM 909 C C . PRO A 1 112 ? 11.395 19.094 2.567 1.00 75.19 112 PRO A C 1
ATOM 911 O O . PRO A 1 112 ? 11.740 19.031 1.399 1.00 75.19 112 PRO A O 1
ATOM 914 N N . MET A 1 113 ? 12.189 18.723 3.577 1.00 69.56 113 MET A N 1
ATOM 915 C CA . MET A 1 113 ? 13.548 18.202 3.393 1.00 69.56 113 MET A CA 1
ATOM 916 C C . MET A 1 113 ? 13.588 16.744 2.911 1.00 69.56 113 MET A C 1
ATOM 918 O O . MET A 1 113 ? 14.651 16.265 2.538 1.00 69.56 113 MET A O 1
ATOM 922 N N . ALA A 1 114 ? 12.463 16.031 2.990 1.00 68.81 114 ALA A N 1
ATOM 923 C CA . ALA A 1 114 ? 12.320 14.632 2.597 1.00 68.81 114 ALA A CA 1
ATOM 924 C C . ALA A 1 114 ? 11.604 14.457 1.245 1.00 68.81 114 ALA A C 1
ATOM 926 O O . ALA A 1 114 ? 11.351 13.319 0.855 1.00 68.81 114 ALA A O 1
ATOM 927 N N . ARG A 1 115 ? 11.220 15.559 0.586 1.00 63.38 115 ARG A N 1
ATOM 928 C CA . ARG A 1 115 ? 10.676 15.560 -0.777 1.00 63.38 115 ARG A CA 1
ATOM 929 C C . ARG A 1 115 ? 11.788 15.575 -1.812 1.00 63.38 115 ARG A C 1
ATOM 931 O O . ARG A 1 115 ? 12.841 16.179 -1.516 1.00 63.38 115 ARG A O 1
#

Secondary structure (DSSP, 8-state):
--HHHHHHHHHHHHHHHHHHHHTTTB---HHHHS--HHHHHHHH-SBGGGTBS-GGGG-EEEEBSS-TT-EEEEEE-SSSEE-HHHHHHHHHHHHHTT-SEEEEE-SSEE-GGG-

Sequence (115 aa):
MDDESLIYNLWRIRRTVLQMCHDRGYLVSQDELDQTLDQFKDTYGDKPSENKPARSHLNVVVAHNDDPTNTLIARFSDQEKNGVKEIKEYCKKMEDEHLTSTILIVQKGLTPMAR

pLDDT: mean 84.45, std 6.68, range [57.12, 93.44]

Foldseek 3Di:
DDLQVVLVVLLVVLLVVLVVCVVVQWDHDPCSNPPDSVNSCVVQNSGVVVVRNPQQVSKDWTAHPVGRLAIEIEGEDPDQEDELVNLVVVVVVCVVVVHPYYHYHHHNDYDPNND

Radius of gyration: 14.81 Å; chains: 1; bounding box: 34×32×37 Å